Protein AF-A0A2N9FZY0-F1 (afdb_monomer)

Structure (mmCIF, N/CA/C/O backbone):
data_AF-A0A2N9FZY0-F1
#
_entry.id   AF-A0A2N9FZY0-F1
#
loop_
_atom_site.group_PDB
_atom_site.id
_atom_site.type_symbol
_atom_site.label_atom_id
_atom_site.label_alt_id
_atom_site.label_comp_id
_atom_site.label_asym_id
_atom_site.label_entity_id
_atom_site.label_seq_id
_atom_site.pdbx_PDB_ins_code
_atom_site.Cartn_x
_atom_site.Cartn_y
_atom_site.Cartn_z
_atom_site.occupancy
_atom_site.B_iso_or_equiv
_atom_site.auth_seq_id
_atom_site.auth_comp_id
_atom_site.auth_asym_id
_atom_site.auth_atom_id
_atom_site.pdbx_PDB_model_num
ATOM 1 N N . MET A 1 1 ? 61.793 19.269 22.650 1.00 38.34 1 MET A N 1
ATOM 2 C CA . MET A 1 1 ? 60.689 20.157 22.240 1.00 38.34 1 MET A CA 1
ATOM 3 C C . MET A 1 1 ? 59.663 19.277 21.568 1.00 38.34 1 MET A C 1
ATOM 5 O O . MET A 1 1 ? 59.961 18.732 20.518 1.00 38.34 1 MET A O 1
ATOM 9 N N . ALA A 1 2 ? 58.564 19.000 22.266 1.00 39.25 2 ALA A N 1
ATOM 10 C CA . ALA A 1 2 ? 57.473 18.177 21.767 1.00 39.25 2 ALA A CA 1
ATOM 11 C C . ALA A 1 2 ? 56.394 19.117 21.228 1.00 39.25 2 ALA A C 1
ATOM 13 O O . ALA A 1 2 ? 55.803 19.867 22.004 1.00 39.25 2 ALA A O 1
ATOM 14 N N . ASP A 1 3 ? 56.172 19.085 19.917 1.00 41.94 3 ASP A N 1
ATOM 15 C CA . ASP A 1 3 ? 55.030 19.743 19.292 1.00 41.94 3 ASP A CA 1
ATOM 16 C C . ASP A 1 3 ? 53.786 18.894 19.563 1.00 41.94 3 ASP A C 1
ATOM 18 O O . ASP A 1 3 ? 53.530 17.872 18.923 1.00 41.94 3 ASP A O 1
ATOM 22 N N . HIS A 1 4 ? 53.030 19.300 20.579 1.00 47.94 4 HIS A N 1
ATOM 23 C CA . HIS A 1 4 ? 51.688 18.799 20.831 1.00 47.94 4 HIS A CA 1
ATOM 24 C C . HIS A 1 4 ? 50.724 19.435 19.823 1.00 47.94 4 HIS A C 1
ATOM 26 O O . HIS A 1 4 ? 50.302 20.576 19.990 1.00 47.94 4 HIS A O 1
ATOM 32 N N . LEU A 1 5 ? 50.344 18.678 18.793 1.00 48.16 5 LEU A N 1
ATOM 33 C CA . LEU A 1 5 ? 49.134 18.936 18.009 1.00 48.16 5 LEU A CA 1
ATOM 34 C C . LEU A 1 5 ? 47.917 18.711 18.920 1.00 48.16 5 LEU A C 1
ATOM 36 O O . LEU A 1 5 ? 47.522 17.575 19.182 1.00 48.16 5 LEU A O 1
ATOM 40 N N . THR A 1 6 ? 47.352 19.796 19.448 1.00 50.00 6 THR A N 1
ATOM 41 C CA . THR A 1 6 ? 46.083 19.797 20.182 1.00 50.00 6 THR A CA 1
ATOM 42 C C . THR A 1 6 ? 44.914 19.643 19.193 1.00 50.00 6 THR A C 1
ATOM 44 O O . THR A 1 6 ? 44.736 20.498 18.328 1.00 50.00 6 THR A O 1
ATOM 47 N N . PRO A 1 7 ? 44.074 18.592 19.286 1.00 49.69 7 PRO A N 1
ATOM 48 C CA . PRO A 1 7 ? 43.002 18.344 18.313 1.00 49.69 7 PRO A CA 1
ATOM 49 C C . PRO A 1 7 ? 41.730 19.195 18.503 1.00 49.69 7 PRO A C 1
ATOM 51 O O . PRO A 1 7 ? 40.670 18.784 18.042 1.00 49.69 7 PRO A O 1
ATOM 54 N N . SER A 1 8 ? 41.775 20.334 19.208 1.00 51.81 8 SER A N 1
ATOM 55 C CA . SER A 1 8 ? 40.551 20.988 19.710 1.00 51.81 8 SER A CA 1
ATOM 56 C C . SER A 1 8 ? 40.253 22.396 19.186 1.00 51.81 8 SER A C 1
ATOM 58 O O . SER A 1 8 ? 39.118 22.825 19.325 1.00 51.81 8 SER A O 1
ATOM 60 N N . SER A 1 9 ? 41.185 23.122 18.549 1.00 58.06 9 SER A N 1
ATOM 61 C CA . SER A 1 9 ? 40.860 24.461 18.001 1.00 58.06 9 SER A CA 1
ATOM 62 C C . SER A 1 9 ? 40.109 24.399 16.668 1.00 58.06 9 SER A C 1
ATOM 64 O O . SER A 1 9 ? 39.414 25.336 16.298 1.00 58.06 9 SER A O 1
ATOM 66 N N . SER A 1 10 ? 40.241 23.287 15.943 1.00 72.75 10 SER A N 1
ATOM 67 C CA . SER A 1 10 ? 39.748 23.174 14.571 1.00 72.75 10 SER A CA 1
ATOM 68 C C . SER A 1 10 ? 38.237 22.980 14.471 1.00 72.75 10 SER A C 1
ATOM 70 O O . SER A 1 10 ? 37.678 23.330 13.442 1.00 72.75 10 SER A O 1
ATOM 72 N N . VAL A 1 11 ? 37.569 22.389 15.468 1.00 78.88 11 VAL A N 1
ATOM 73 C CA . VAL A 1 11 ? 36.137 22.049 15.358 1.00 78.88 11 VAL A CA 1
ATOM 74 C C . VAL A 1 11 ? 35.258 23.211 15.809 1.00 78.88 11 VAL A C 1
ATOM 76 O O . VAL A 1 11 ? 34.325 23.564 15.095 1.00 78.88 11 VAL A O 1
ATOM 79 N N . ASP A 1 12 ? 35.595 23.855 16.926 1.00 82.81 12 ASP A N 1
ATOM 80 C CA . ASP A 1 12 ? 34.844 25.009 17.436 1.00 82.81 12 ASP A CA 1
ATOM 81 C C . ASP A 1 12 ? 34.919 26.203 16.472 1.00 82.81 12 ASP A C 1
ATOM 83 O O . ASP A 1 12 ? 33.928 26.897 16.252 1.00 82.81 12 ASP A O 1
ATOM 87 N N . GLU A 1 13 ? 36.068 26.396 15.814 1.00 81.44 13 GLU A N 1
ATOM 88 C CA . GLU A 1 13 ? 36.225 27.400 14.759 1.00 81.44 13 GLU A CA 1
ATOM 89 C C . GLU A 1 13 ? 35.359 27.079 13.529 1.00 81.44 13 GLU A C 1
ATOM 91 O O . GLU A 1 13 ? 34.750 27.975 12.944 1.00 81.44 13 GLU A O 1
ATOM 96 N N . LEU A 1 14 ? 35.256 25.802 13.144 1.00 77.56 14 LEU A N 1
ATOM 97 C CA . LEU A 1 14 ? 34.375 25.381 12.054 1.00 77.56 14 LEU A CA 1
ATOM 98 C C . LEU A 1 14 ? 32.902 25.597 12.417 1.00 77.56 14 LEU A C 1
ATOM 100 O O . LEU A 1 14 ? 32.168 26.143 11.596 1.00 77.56 14 LEU A O 1
ATOM 104 N N . ILE A 1 15 ? 32.491 25.244 13.640 1.00 78.94 15 ILE A N 1
ATOM 105 C CA . ILE A 1 15 ? 31.125 25.461 14.135 1.00 78.94 15 ILE A CA 1
ATOM 106 C C . ILE A 1 15 ? 30.784 26.952 14.073 1.00 78.94 15 ILE A C 1
ATOM 108 O O . ILE A 1 15 ? 29.838 27.313 13.374 1.00 78.94 15 ILE A O 1
ATOM 112 N N . ALA A 1 16 ? 31.610 27.816 14.675 1.00 81.56 16 ALA A N 1
ATOM 113 C CA . ALA A 1 16 ? 31.401 29.266 14.688 1.00 81.56 16 ALA A CA 1
ATOM 114 C C . ALA A 1 16 ? 31.317 29.874 13.275 1.00 81.56 16 ALA A C 1
ATOM 116 O O . ALA A 1 16 ? 30.513 30.768 13.017 1.00 81.56 16 ALA A O 1
ATOM 117 N N . ARG A 1 17 ? 32.110 29.371 12.317 1.00 76.50 17 ARG A N 1
ATOM 118 C CA . ARG A 1 17 ? 32.028 29.811 10.912 1.00 76.50 17 ARG A CA 1
ATOM 119 C C . ARG A 1 17 ? 30.738 29.354 10.232 1.00 76.50 17 ARG A C 1
ATOM 121 O O . ARG A 1 17 ? 30.209 30.087 9.400 1.00 76.50 17 ARG A O 1
ATOM 128 N N . THR A 1 18 ? 30.226 28.179 10.585 1.00 77.62 18 THR A N 1
ATOM 129 C CA . THR A 1 18 ? 28.992 27.628 10.004 1.00 77.62 18 THR A CA 1
ATOM 130 C C . THR A 1 18 ? 27.702 28.133 10.652 1.00 77.62 18 THR A C 1
ATOM 132 O O . THR A 1 18 ? 26.658 28.039 10.015 1.00 77.62 18 THR A O 1
ATOM 135 N N . GLU A 1 19 ? 27.747 28.743 11.844 1.00 77.94 19 GLU A N 1
ATOM 136 C CA . GLU A 1 19 ? 26.567 29.322 12.522 1.00 77.94 19 GLU A CA 1
ATOM 137 C C . GLU A 1 19 ? 25.849 30.400 11.689 1.00 77.94 19 GLU A C 1
ATOM 139 O O . GLU A 1 19 ? 24.640 30.581 11.809 1.00 77.94 19 GLU A O 1
ATOM 144 N N . SER A 1 20 ? 26.583 31.089 10.811 1.00 69.25 20 SER A N 1
ATOM 145 C CA . SER A 1 20 ? 26.044 32.097 9.883 1.00 69.25 20 SER A CA 1
ATOM 146 C C . SER A 1 20 ? 25.729 31.555 8.485 1.00 69.25 20 SER A C 1
ATOM 148 O O . SER A 1 20 ? 25.169 32.273 7.656 1.00 69.25 20 SER A O 1
ATOM 150 N N . CYS A 1 21 ? 26.065 30.295 8.198 1.00 67.19 21 CYS A N 1
ATOM 151 C CA . CYS A 1 21 ? 25.768 29.669 6.917 1.00 67.19 21 CYS A CA 1
ATOM 152 C C . CYS A 1 21 ? 24.295 29.250 6.877 1.00 67.19 21 CYS A C 1
ATOM 154 O O . CYS A 1 21 ? 23.944 28.094 7.096 1.00 67.19 21 CYS A O 1
ATOM 156 N N . SER A 1 22 ? 23.423 30.204 6.565 1.00 66.88 22 SER A N 1
ATOM 157 C CA . SER A 1 22 ? 22.047 29.912 6.186 1.00 66.88 22 SER A CA 1
ATOM 158 C C . SER A 1 22 ? 21.990 29.602 4.692 1.00 66.88 22 SER A C 1
ATOM 160 O O . SER A 1 22 ? 22.248 30.460 3.852 1.00 66.88 22 SER A O 1
ATOM 162 N N . CYS A 1 23 ? 21.602 28.380 4.329 1.00 65.00 23 CYS A N 1
ATOM 163 C CA . CYS A 1 23 ? 21.275 28.051 2.938 1.00 65.00 23 CYS A CA 1
ATOM 164 C C . CYS A 1 23 ? 19.932 28.663 2.487 1.00 65.00 23 CYS A C 1
ATOM 166 O O . CYS A 1 23 ? 19.497 28.408 1.365 1.00 65.00 23 CYS A O 1
ATOM 168 N N . ALA A 1 24 ? 19.252 29.438 3.343 1.00 65.88 24 ALA A N 1
ATOM 169 C CA . ALA A 1 24 ? 17.930 29.973 3.041 1.00 65.88 24 ALA A CA 1
ATOM 170 C C . ALA A 1 24 ? 17.953 31.100 1.995 1.00 65.88 24 ALA A C 1
ATOM 172 O O . ALA A 1 24 ? 16.989 31.232 1.246 1.00 65.88 24 ALA A O 1
ATOM 173 N N . ASP A 1 25 ? 19.053 31.851 1.893 1.00 65.69 25 ASP A N 1
ATOM 174 C CA . ASP A 1 25 ? 19.127 33.056 1.051 1.00 65.69 25 ASP A CA 1
ATOM 175 C C . ASP A 1 25 ? 19.322 32.749 -0.447 1.00 65.69 25 ASP A C 1
ATOM 177 O O . ASP A 1 25 ? 19.123 33.619 -1.290 1.00 65.69 25 ASP A O 1
ATOM 181 N N . ASN A 1 26 ? 19.657 31.499 -0.797 1.00 71.88 26 ASN A N 1
ATOM 182 C CA . ASN A 1 26 ? 19.863 31.038 -2.178 1.00 71.88 26 ASN A CA 1
ATOM 183 C C . ASN A 1 26 ? 18.858 29.954 -2.606 1.00 71.88 26 ASN A C 1
ATOM 185 O O . ASN A 1 26 ? 19.165 29.130 -3.471 1.00 71.88 26 ASN A O 1
ATOM 189 N N . GLN A 1 27 ? 17.667 29.906 -1.997 1.00 71.44 27 GLN A N 1
ATOM 190 C CA . GLN A 1 27 ? 16.637 28.953 -2.414 1.00 71.44 27 GLN A CA 1
ATOM 191 C C . GLN A 1 27 ? 16.173 29.263 -3.841 1.00 71.44 27 GLN A C 1
ATOM 193 O O . GLN A 1 27 ? 15.509 30.265 -4.100 1.00 71.44 27 GLN A O 1
ATOM 198 N N . LEU A 1 28 ? 16.527 28.384 -4.778 1.00 78.44 28 LEU A N 1
ATOM 199 C CA . LEU A 1 28 ? 16.046 28.446 -6.152 1.00 78.44 28 LEU A CA 1
ATOM 200 C C . LEU A 1 28 ? 14.656 27.797 -6.215 1.00 78.44 28 LEU A C 1
ATOM 202 O O . LEU A 1 28 ? 14.554 26.594 -5.957 1.00 78.44 28 LEU A O 1
ATOM 206 N N . PRO A 1 29 ? 13.587 28.539 -6.563 1.00 78.12 29 PRO A N 1
ATOM 207 C CA . PRO A 1 29 ? 12.276 27.938 -6.754 1.00 78.12 29 PRO A CA 1
ATOM 208 C C . PRO A 1 29 ? 12.337 26.986 -7.952 1.00 78.12 29 PRO A C 1
ATOM 210 O O . PRO A 1 29 ? 12.589 27.398 -9.085 1.00 78.12 29 PRO A O 1
ATOM 213 N N . LEU A 1 30 ? 12.132 25.696 -7.693 1.00 80.56 30 LEU A N 1
ATOM 214 C CA . LEU A 1 30 ? 12.097 24.679 -8.736 1.00 80.56 30 LEU A CA 1
ATOM 215 C C . LEU A 1 30 ? 10.697 24.631 -9.348 1.00 80.56 30 LEU A C 1
ATOM 217 O O . LEU A 1 30 ? 9.696 24.569 -8.636 1.00 80.56 30 LEU A O 1
ATOM 221 N N . LEU A 1 31 ? 10.626 24.650 -10.679 1.00 80.50 31 LEU A N 1
ATOM 222 C CA . LEU A 1 31 ? 9.366 24.491 -11.396 1.00 80.50 31 LEU A CA 1
ATOM 223 C C . LEU A 1 31 ? 9.053 22.996 -11.564 1.00 80.50 31 LEU A C 1
ATOM 225 O O . LEU A 1 31 ? 9.929 22.241 -11.999 1.00 80.50 31 LEU A O 1
ATOM 229 N N . PRO A 1 32 ? 7.825 22.549 -11.253 1.00 74.25 32 PRO A N 1
ATOM 230 C CA . PRO A 1 32 ? 7.443 21.159 -11.438 1.00 74.25 32 PRO A CA 1
ATOM 231 C C . PRO A 1 32 ? 7.388 20.805 -12.928 1.00 74.25 32 PRO A C 1
ATOM 233 O O . PRO A 1 32 ? 6.960 21.598 -13.769 1.00 74.25 32 PRO A O 1
ATOM 236 N N . ASN A 1 33 ? 7.782 19.577 -13.263 1.00 75.19 33 ASN A N 1
ATOM 237 C CA . ASN A 1 33 ? 7.636 19.056 -14.617 1.00 75.19 33 ASN A CA 1
ATOM 238 C C . ASN A 1 33 ? 6.180 18.623 -14.862 1.00 75.19 33 ASN A C 1
ATOM 240 O O . ASN A 1 33 ? 5.795 17.498 -14.538 1.00 75.19 33 ASN A O 1
ATOM 244 N N . ILE A 1 34 ? 5.377 19.519 -15.444 1.00 66.62 34 ILE A N 1
ATOM 245 C CA . ILE A 1 34 ? 3.928 19.339 -15.657 1.00 66.62 34 ILE A CA 1
ATOM 246 C C . ILE A 1 34 ? 3.619 18.065 -16.466 1.00 66.62 34 ILE A C 1
ATOM 248 O O . ILE A 1 34 ? 2.655 17.358 -16.183 1.00 66.62 34 ILE A O 1
ATOM 252 N N . ASN A 1 35 ? 4.486 17.691 -17.413 1.00 63.91 35 ASN A N 1
ATOM 253 C CA . ASN A 1 35 ? 4.270 16.523 -18.276 1.00 63.91 35 ASN A CA 1
ATOM 254 C C . ASN A 1 35 ? 4.297 15.184 -17.516 1.00 63.91 35 ASN A C 1
ATOM 256 O O . ASN A 1 35 ? 3.737 14.200 -17.994 1.00 63.91 35 ASN A O 1
ATOM 260 N N . GLN A 1 36 ? 4.937 15.126 -16.342 1.00 58.47 36 GLN A N 1
ATOM 261 C CA . GLN A 1 36 ? 5.004 13.912 -15.520 1.00 58.47 36 GLN A CA 1
ATOM 262 C C . GLN A 1 36 ? 3.850 13.797 -14.515 1.00 58.47 36 GLN A C 1
ATOM 264 O O . GLN A 1 36 ? 3.647 12.721 -13.952 1.00 58.47 36 GLN A O 1
ATOM 269 N N . GLN A 1 37 ? 3.081 14.868 -14.294 1.00 56.81 37 GLN A N 1
ATOM 270 C CA . GLN A 1 37 ? 2.040 14.888 -13.263 1.00 56.81 37 GLN A CA 1
ATOM 271 C C . GLN A 1 37 ? 0.892 13.925 -13.602 1.00 56.81 37 GLN A C 1
ATOM 273 O O . GLN A 1 37 ? 0.514 13.104 -12.768 1.00 56.81 37 GLN A O 1
ATOM 278 N N . ASN A 1 38 ? 0.447 13.919 -14.862 1.00 53.84 38 ASN A N 1
ATOM 279 C CA . ASN A 1 38 ? -0.684 13.103 -15.322 1.00 53.84 38 ASN A CA 1
ATOM 280 C C . ASN A 1 38 ? -0.434 11.586 -15.209 1.00 53.84 38 ASN A C 1
ATOM 282 O O . ASN A 1 38 ? -1.357 10.814 -14.972 1.00 53.84 38 ASN A O 1
ATOM 286 N N . HIS A 1 39 ? 0.815 11.129 -15.357 1.00 58.06 39 HIS A N 1
ATOM 287 C CA . HIS A 1 39 ? 1.144 9.699 -15.261 1.00 58.06 39 HIS A CA 1
ATOM 288 C C . HIS A 1 39 ? 1.143 9.193 -13.804 1.00 58.06 39 HIS A C 1
ATOM 290 O O . HIS A 1 39 ? 0.970 8.000 -13.539 1.00 58.06 39 HIS A O 1
ATOM 296 N N . ASN A 1 40 ? 1.322 10.092 -12.835 1.00 64.81 40 ASN A N 1
ATOM 297 C CA . ASN A 1 40 ? 1.452 9.713 -11.432 1.00 64.81 40 ASN A CA 1
ATOM 298 C C . ASN A 1 40 ? 0.125 9.705 -10.668 1.00 64.81 40 ASN A C 1
ATOM 300 O O . ASN A 1 40 ? 0.047 9.047 -9.632 1.00 64.81 40 ASN A O 1
ATOM 304 N N . GLU A 1 41 ? -0.936 10.316 -11.198 1.00 80.06 41 GLU A N 1
ATOM 305 C CA . GLU A 1 41 ? -2.291 10.196 -10.632 1.00 80.06 41 GLU A CA 1
ATOM 306 C C . GLU A 1 41 ? -2.765 8.732 -10.596 1.00 80.06 41 GLU A C 1
ATOM 308 O O . GLU A 1 41 ? -3.374 8.272 -9.624 1.00 80.06 41 GLU A O 1
ATOM 313 N N . LEU A 1 42 ? -2.370 7.957 -11.609 1.00 90.25 42 LEU A N 1
ATOM 314 C CA . LEU A 1 42 ? -2.634 6.523 -11.716 1.00 90.25 42 LEU A CA 1
ATOM 315 C C . LEU A 1 42 ? -1.559 5.657 -11.043 1.00 90.25 42 LEU A C 1
ATOM 317 O O . LEU A 1 42 ? -1.487 4.461 -11.314 1.00 90.25 42 LEU A O 1
ATOM 321 N N . SER A 1 43 ? -0.713 6.223 -10.176 1.00 93.56 43 SER A N 1
ATOM 322 C CA . SER A 1 43 ? 0.348 5.482 -9.486 1.00 93.56 43 SER A CA 1
ATOM 323 C C . SER A 1 43 ? 0.066 5.269 -7.996 1.00 93.56 43 SER A C 1
ATOM 325 O O . SER A 1 43 ? -0.471 6.127 -7.290 1.00 93.56 43 SER A O 1
ATOM 327 N N . LEU A 1 44 ? 0.482 4.108 -7.493 1.00 95.44 44 LEU A N 1
ATOM 328 C CA . LEU A 1 44 ? 0.597 3.813 -6.065 1.00 95.44 44 LEU A CA 1
ATOM 329 C C . LEU A 1 44 ? 2.049 3.506 -5.721 1.00 95.44 44 LEU A C 1
ATOM 331 O O . LEU A 1 44 ? 2.803 2.989 -6.543 1.00 95.44 44 LEU A O 1
ATOM 335 N N . ILE A 1 45 ? 2.422 3.773 -4.476 1.00 95.88 45 ILE A N 1
ATOM 336 C CA . ILE A 1 45 ? 3.698 3.345 -3.910 1.00 95.88 45 ILE A CA 1
ATOM 337 C C . ILE A 1 45 ? 3.446 2.306 -2.835 1.00 95.88 45 ILE A C 1
ATOM 339 O O . ILE A 1 45 ? 2.530 2.447 -2.023 1.00 95.88 45 ILE A O 1
ATOM 343 N N . GLY A 1 46 ? 4.252 1.253 -2.816 1.00 96.69 46 GLY A N 1
ATOM 344 C CA . GLY A 1 46 ? 4.129 0.217 -1.811 1.00 96.69 46 GLY A CA 1
ATOM 345 C C . GLY A 1 46 ? 5.466 -0.244 -1.268 1.00 96.69 46 GLY A C 1
ATOM 346 O O . GLY A 1 46 ? 6.413 -0.448 -2.025 1.00 96.69 46 GLY A O 1
ATOM 347 N N . LYS A 1 47 ? 5.516 -0.454 0.048 1.00 97.56 47 LYS A N 1
ATOM 348 C CA . LYS A 1 47 ? 6.652 -1.067 0.733 1.00 97.56 47 LYS A CA 1
ATOM 349 C C . LYS A 1 47 ? 6.282 -2.458 1.225 1.00 97.56 47 LYS A C 1
ATOM 351 O O . LYS A 1 47 ? 5.305 -2.620 1.956 1.00 97.56 47 LYS A O 1
ATOM 356 N N . ILE A 1 48 ? 7.075 -3.455 0.844 1.00 98.12 48 ILE A N 1
ATOM 357 C CA . ILE A 1 48 ? 6.952 -4.823 1.351 1.00 98.12 48 ILE A CA 1
ATOM 358 C C . ILE A 1 48 ? 7.744 -4.926 2.657 1.00 98.12 48 ILE A C 1
ATOM 360 O O . ILE A 1 48 ? 8.965 -4.751 2.677 1.00 98.12 48 ILE A O 1
ATOM 364 N N . ILE A 1 49 ? 7.054 -5.218 3.757 1.00 97.44 49 ILE A N 1
ATOM 365 C CA . ILE A 1 49 ? 7.655 -5.341 5.086 1.00 97.44 49 ILE A CA 1
ATOM 366 C C . ILE A 1 49 ? 8.229 -6.749 5.235 1.00 97.44 49 ILE A C 1
ATOM 368 O O . ILE A 1 49 ? 7.534 -7.698 5.593 1.00 97.44 49 ILE A O 1
ATOM 372 N N . SER A 1 50 ? 9.507 -6.894 4.888 1.00 96.75 50 SER A N 1
ATOM 373 C CA . SER A 1 50 ? 10.224 -8.167 4.932 1.00 96.75 50 SER A CA 1
ATOM 374 C C . SER A 1 50 ? 11.736 -7.951 5.028 1.00 96.75 50 SER A C 1
ATOM 376 O O . SER A 1 50 ? 12.246 -6.991 4.439 1.00 96.75 50 SER A O 1
ATOM 378 N N . PRO A 1 51 ? 12.481 -8.852 5.696 1.00 95.00 51 PRO A N 1
ATOM 379 C CA . PRO A 1 51 ? 13.939 -8.869 5.609 1.00 95.00 51 PRO A CA 1
ATOM 380 C C . PRO A 1 51 ? 14.437 -9.275 4.210 1.00 95.00 51 PRO A C 1
ATOM 382 O O . PRO A 1 51 ? 15.510 -8.832 3.787 1.00 95.00 51 PRO A O 1
ATOM 385 N N . CYS A 1 52 ? 13.663 -10.089 3.483 1.00 95.06 52 CYS A N 1
ATOM 386 C CA . CYS A 1 52 ? 14.003 -10.585 2.153 1.00 95.06 52 CYS A CA 1
ATOM 387 C C . CYS A 1 52 ? 13.783 -9.511 1.088 1.00 95.06 52 CYS A C 1
ATOM 389 O O . CYS A 1 52 ? 12.814 -8.758 1.155 1.00 95.06 52 CYS A O 1
ATOM 391 N N . ASN A 1 53 ? 14.647 -9.475 0.073 1.00 95.31 53 ASN A N 1
ATOM 392 C CA . ASN A 1 53 ? 14.493 -8.560 -1.053 1.00 95.31 53 ASN A CA 1
ATOM 393 C C . ASN A 1 53 ? 13.635 -9.187 -2.153 1.00 95.31 53 ASN A C 1
ATOM 395 O O . ASN A 1 53 ? 13.857 -10.333 -2.546 1.00 95.31 53 ASN A O 1
ATOM 399 N N . PHE A 1 54 ? 12.701 -8.409 -2.689 1.00 96.88 54 PHE A N 1
ATOM 400 C CA . PHE A 1 54 ? 11.839 -8.836 -3.786 1.00 96.88 54 PHE A CA 1
ATOM 401 C C . PHE A 1 54 ? 12.314 -8.256 -5.120 1.00 96.88 54 PHE A C 1
ATOM 403 O O . PHE A 1 54 ? 12.780 -7.117 -5.198 1.00 96.88 54 PHE A O 1
ATOM 410 N N . ILE A 1 55 ? 12.197 -9.051 -6.185 1.00 96.88 55 ILE A N 1
ATOM 411 C CA . ILE A 1 55 ? 12.465 -8.600 -7.554 1.00 96.88 55 ILE A CA 1
ATOM 412 C C . ILE A 1 55 ? 11.170 -8.092 -8.208 1.00 96.88 55 ILE A C 1
ATOM 414 O O . ILE A 1 55 ? 10.117 -8.695 -7.978 1.00 96.88 55 ILE A O 1
ATOM 418 N N . PRO A 1 56 ? 11.223 -7.033 -9.043 1.00 97.62 56 PRO A N 1
ATOM 419 C CA . PRO A 1 56 ? 10.034 -6.437 -9.664 1.00 97.62 56 PRO A CA 1
ATOM 420 C C . PRO A 1 56 ? 9.151 -7.440 -10.400 1.00 97.62 56 PRO A C 1
ATOM 422 O O . PRO A 1 56 ? 7.936 -7.386 -10.263 1.00 97.62 56 PRO A O 1
ATOM 425 N N . LEU A 1 57 ? 9.758 -8.387 -11.125 1.00 97.75 57 LEU A N 1
ATOM 426 C CA . LEU A 1 57 ? 9.034 -9.393 -11.904 1.00 97.75 57 LEU A CA 1
ATOM 427 C C . LEU A 1 57 ? 8.114 -10.255 -11.027 1.00 97.75 57 LEU A C 1
ATOM 429 O O . LEU A 1 57 ? 6.940 -10.414 -11.331 1.00 97.75 57 LEU A O 1
ATOM 433 N N . VAL A 1 58 ? 8.622 -10.738 -9.890 1.00 97.12 58 VAL A N 1
ATOM 434 C CA . VAL A 1 58 ? 7.842 -11.558 -8.948 1.00 97.12 58 VAL A CA 1
ATOM 435 C C . VAL A 1 58 ? 6.731 -10.738 -8.302 1.00 97.12 58 VAL A C 1
ATOM 437 O O . VAL A 1 58 ? 5.623 -11.235 -8.124 1.00 97.12 58 VAL A O 1
ATOM 440 N N . VAL A 1 59 ? 7.018 -9.484 -7.940 1.00 98.25 59 VAL A N 1
ATOM 441 C CA . VAL A 1 59 ? 5.996 -8.586 -7.386 1.00 98.25 59 VAL A CA 1
ATOM 442 C C . VAL A 1 59 ? 4.897 -8.359 -8.420 1.00 98.25 59 VAL A C 1
ATOM 444 O O . VAL A 1 59 ? 3.729 -8.522 -8.082 1.00 98.25 59 VAL A O 1
ATOM 447 N N . LYS A 1 60 ? 5.269 -8.072 -9.674 1.00 98.19 60 LYS A N 1
ATOM 448 C CA . LYS A 1 60 ? 4.355 -7.880 -10.803 1.00 98.19 60 LYS A CA 1
ATOM 449 C C . LYS A 1 60 ? 3.428 -9.078 -11.003 1.00 98.19 60 LYS A C 1
ATOM 451 O O . LYS A 1 60 ? 2.217 -8.904 -10.966 1.00 98.19 60 LYS A O 1
ATOM 456 N N . GLU A 1 61 ? 3.976 -10.286 -11.113 1.00 97.94 61 GLU A N 1
ATOM 457 C CA . GLU A 1 61 ? 3.178 -11.508 -11.289 1.00 97.94 61 GLU A CA 1
ATOM 458 C C . GLU A 1 61 ? 2.161 -11.724 -10.158 1.00 97.94 61 GLU A C 1
ATOM 460 O O . GLU A 1 61 ? 1.051 -12.208 -10.389 1.00 97.94 61 GLU A O 1
ATOM 465 N N . ILE A 1 62 ? 2.537 -11.393 -8.918 1.00 97.94 62 ILE A N 1
ATOM 466 C CA . ILE A 1 62 ? 1.657 -11.544 -7.757 1.00 97.94 62 ILE A CA 1
ATOM 467 C C . ILE A 1 62 ? 0.550 -10.489 -7.782 1.00 97.94 62 ILE A C 1
ATOM 469 O O . ILE A 1 62 ? -0.616 -10.842 -7.602 1.00 97.94 62 ILE A O 1
ATOM 473 N N . VAL A 1 63 ? 0.884 -9.216 -8.022 1.00 97.88 63 VAL A N 1
ATOM 474 C CA . VAL A 1 63 ? -0.123 -8.144 -8.026 1.00 97.88 63 VAL A CA 1
ATOM 475 C C . VAL A 1 63 ? -1.065 -8.238 -9.222 1.00 97.88 63 VAL A C 1
ATOM 477 O O . VAL A 1 63 ? -2.252 -7.991 -9.059 1.00 97.88 63 VAL A O 1
ATOM 480 N N . GLU A 1 64 ? -0.603 -8.687 -10.391 1.00 97.44 64 GLU A N 1
ATOM 481 C CA . GLU A 1 64 ? -1.474 -8.931 -11.550 1.00 97.44 64 GLU A CA 1
ATOM 482 C C . GLU A 1 64 ? -2.524 -10.006 -11.246 1.00 97.44 64 GLU A C 1
ATOM 484 O O . GLU A 1 64 ? -3.703 -9.834 -11.554 1.00 97.44 64 GLU A O 1
ATOM 489 N N . LYS A 1 65 ? -2.129 -11.088 -10.565 1.00 96.62 65 LYS A N 1
ATOM 490 C CA . LYS A 1 65 ? -3.057 -12.149 -10.147 1.00 96.62 65 LYS A CA 1
ATOM 491 C C . LYS A 1 65 ? -4.005 -11.700 -9.037 1.00 96.62 65 LYS A C 1
ATOM 493 O O . LYS A 1 65 ? -5.176 -12.078 -9.051 1.00 96.62 65 LYS A O 1
ATOM 498 N N . ALA A 1 66 ? -3.499 -10.940 -8.067 1.00 96.38 66 ALA A N 1
ATOM 499 C CA . ALA A 1 66 ? -4.266 -10.513 -6.900 1.00 96.38 66 ALA A CA 1
ATOM 500 C C . ALA A 1 66 ? -5.261 -9.395 -7.236 1.00 96.38 66 ALA A C 1
ATOM 502 O O . ALA A 1 66 ? -6.414 -9.445 -6.811 1.00 96.38 66 ALA A O 1
ATOM 503 N N . TRP A 1 67 ? -4.824 -8.395 -8.001 1.00 97.12 67 TRP A N 1
ATOM 504 C CA . TRP A 1 67 ? -5.617 -7.206 -8.316 1.00 97.12 67 TRP A CA 1
ATOM 505 C C . TRP A 1 67 ? -6.470 -7.389 -9.569 1.00 97.12 67 TRP A C 1
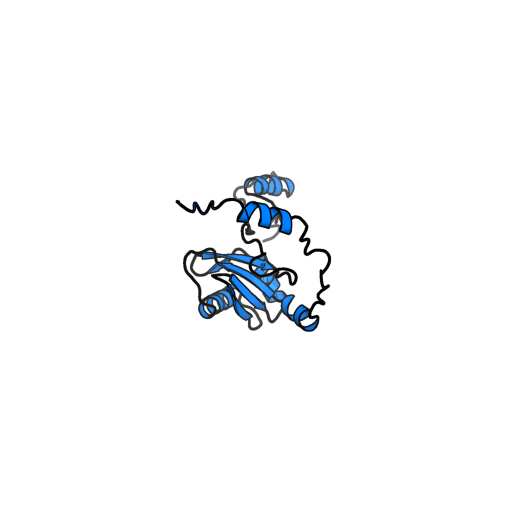ATOM 507 O O . TRP A 1 67 ? -7.491 -6.718 -9.681 1.00 97.12 67 TRP A O 1
ATOM 517 N N . LYS A 1 68 ? -6.097 -8.323 -10.460 1.00 96.50 68 LYS A N 1
ATOM 518 C CA . LYS A 1 68 ? -6.785 -8.611 -11.731 1.00 96.50 68 LYS A CA 1
ATOM 519 C C . LYS A 1 68 ? -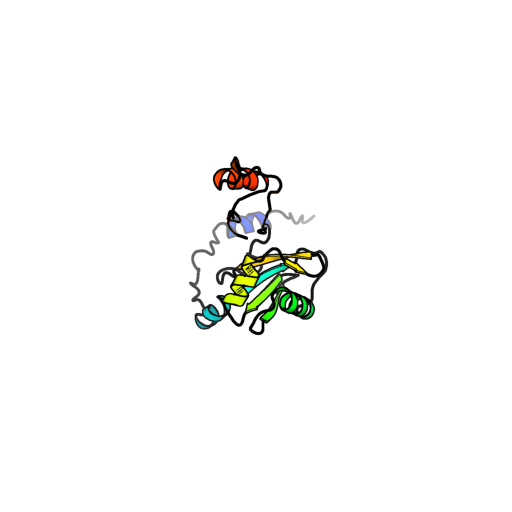7.122 -7.327 -12.505 1.00 96.50 68 LYS A C 1
ATOM 521 O O . LYS A 1 68 ? -8.296 -7.101 -12.804 1.00 96.50 68 LYS A O 1
ATOM 526 N N . PRO A 1 69 ? -6.125 -6.462 -12.772 1.00 96.25 69 PRO A N 1
ATOM 527 C CA . PRO A 1 69 ? -6.390 -5.193 -13.423 1.00 96.25 69 PRO A CA 1
ATOM 528 C C . PRO A 1 69 ? -6.907 -5.435 -14.845 1.00 96.25 69 PRO A C 1
ATOM 530 O O . PRO A 1 69 ? -6.464 -6.354 -15.538 1.00 96.25 69 PRO A O 1
ATOM 533 N N . SER A 1 70 ? -7.848 -4.603 -15.276 1.00 96.31 70 SER A N 1
ATOM 534 C CA . SER A 1 70 ? -8.360 -4.608 -16.649 1.00 96.31 70 SER A CA 1
ATOM 535 C C . SER A 1 70 ? -7.309 -4.160 -17.673 1.00 96.31 70 SER A C 1
ATOM 537 O O . SER A 1 70 ? -7.357 -4.576 -18.829 1.00 96.31 70 SER A O 1
ATOM 539 N N . HIS A 1 71 ? -6.342 -3.345 -17.240 1.00 94.56 71 HIS A N 1
ATOM 540 C CA . HIS A 1 71 ? -5.246 -2.834 -18.060 1.00 94.56 71 HIS A CA 1
ATOM 541 C C . HIS A 1 71 ? -3.877 -3.279 -17.520 1.00 94.56 71 HIS A C 1
ATOM 543 O O . HIS A 1 71 ? -3.746 -3.574 -16.329 1.00 94.56 71 HIS A O 1
ATOM 549 N N . PRO A 1 72 ? -2.822 -3.307 -18.360 1.00 93.31 72 PRO A N 1
ATOM 550 C CA . PRO A 1 72 ? -1.482 -3.658 -17.906 1.00 93.31 72 PRO A CA 1
ATOM 551 C C . PRO A 1 72 ? -1.007 -2.763 -16.760 1.00 93.31 72 PRO A C 1
ATOM 553 O O . PRO A 1 72 ? -1.167 -1.541 -16.798 1.00 93.31 72 PRO A O 1
ATOM 556 N N . ILE A 1 73 ? -0.367 -3.380 -15.769 1.00 95.69 73 ILE A N 1
ATOM 557 C CA . ILE A 1 73 ? 0.293 -2.677 -14.673 1.00 95.69 73 ILE A CA 1
ATOM 558 C C . ILE A 1 73 ? 1.810 -2.703 -14.869 1.00 95.69 73 ILE A C 1
ATOM 560 O O . ILE A 1 73 ? 2.405 -3.729 -15.223 1.00 95.69 73 ILE A O 1
ATOM 564 N N . GLN A 1 74 ? 2.458 -1.565 -14.642 1.00 96.50 74 GLN A N 1
ATOM 565 C CA . GLN A 1 74 ? 3.913 -1.479 -14.591 1.00 96.50 74 GLN A CA 1
ATOM 566 C C . GLN A 1 74 ? 4.375 -1.479 -13.136 1.00 96.50 74 GLN A C 1
ATOM 568 O O . GLN A 1 74 ? 3.781 -0.817 -12.287 1.00 96.50 74 GLN A O 1
ATOM 573 N N . VAL A 1 75 ? 5.439 -2.233 -12.854 1.00 97.62 75 VAL A N 1
ATOM 574 C CA . VAL A 1 75 ? 6.030 -2.326 -11.517 1.00 97.62 75 VAL A CA 1
ATOM 575 C C . VAL A 1 75 ? 7.498 -1.953 -11.602 1.00 97.62 75 VAL A C 1
ATOM 577 O O . VAL A 1 75 ? 8.294 -2.676 -12.202 1.00 97.62 75 VAL A O 1
ATOM 580 N N . THR A 1 76 ? 7.850 -0.843 -10.963 1.00 96.31 76 THR A N 1
ATOM 581 C CA . THR A 1 76 ? 9.213 -0.307 -10.935 1.00 96.31 76 THR A CA 1
ATOM 582 C C . THR A 1 76 ? 9.727 -0.335 -9.507 1.00 96.31 76 THR A C 1
ATOM 584 O O . THR A 1 76 ? 9.035 0.077 -8.579 1.00 96.31 76 THR A O 1
ATOM 587 N N . ARG A 1 77 ? 10.945 -0.838 -9.295 1.00 96.69 77 ARG A N 1
ATOM 588 C CA . ARG A 1 77 ? 11.584 -0.778 -7.977 1.00 96.69 77 ARG A CA 1
ATOM 589 C C . ARG A 1 77 ? 12.199 0.599 -7.775 1.00 96.69 77 ARG A C 1
ATOM 591 O O . ARG A 1 77 ? 13.045 0.998 -8.566 1.00 96.69 77 ARG A O 1
ATOM 598 N N . MET A 1 78 ? 11.797 1.262 -6.697 1.00 94.75 78 MET A N 1
ATOM 599 C CA . MET A 1 78 ? 12.302 2.582 -6.313 1.00 94.75 78 MET A CA 1
ATOM 600 C C . MET A 1 78 ? 13.420 2.467 -5.273 1.00 94.75 78 MET A C 1
ATOM 602 O O . MET A 1 78 ? 14.394 3.204 -5.338 1.00 94.75 78 MET A O 1
ATOM 606 N N . ASP A 1 79 ? 13.310 1.507 -4.347 1.00 95.31 79 ASP A N 1
ATOM 607 C CA . ASP A 1 79 ? 14.321 1.241 -3.312 1.00 95.31 79 ASP A CA 1
ATOM 608 C C . ASP A 1 79 ? 14.249 -0.234 -2.849 1.00 95.31 79 ASP A C 1
ATOM 610 O O . ASP A 1 79 ? 13.579 -1.082 -3.451 1.00 95.31 79 ASP A O 1
ATOM 614 N N . ARG A 1 80 ? 14.947 -0.607 -1.776 1.00 95.44 80 ARG A N 1
ATOM 615 C CA . ARG A 1 80 ? 14.839 -1.896 -1.099 1.00 95.44 80 ARG A CA 1
ATOM 616 C C . ARG A 1 80 ? 13.402 -2.135 -0.646 1.00 95.44 80 ARG A C 1
ATOM 618 O O . ARG A 1 80 ? 12.919 -1.531 0.306 1.00 95.44 80 ARG A O 1
ATOM 625 N N . ASN A 1 81 ? 12.751 -3.078 -1.323 1.00 97.06 81 ASN A N 1
ATOM 626 C CA . ASN A 1 81 ? 11.364 -3.470 -1.092 1.00 97.06 81 ASN A CA 1
ATOM 627 C C . ASN A 1 81 ? 10.333 -2.344 -1.256 1.00 97.06 81 ASN A C 1
ATOM 629 O O . ASN A 1 81 ? 9.192 -2.525 -0.835 1.00 97.06 81 ASN A O 1
ATOM 633 N N . ILE A 1 82 ? 10.705 -1.224 -1.883 1.00 97.44 82 ILE A N 1
ATOM 634 C CA . ILE A 1 82 ? 9.787 -0.141 -2.244 1.00 97.44 82 ILE A CA 1
ATOM 635 C C . ILE A 1 82 ? 9.571 -0.180 -3.753 1.00 97.44 82 ILE A C 1
ATOM 637 O O . ILE A 1 82 ? 10.529 -0.147 -4.531 1.00 97.44 82 ILE A O 1
ATOM 641 N N . PHE A 1 83 ? 8.307 -0.246 -4.157 1.00 97.25 83 PHE A N 1
ATOM 642 C CA . PHE A 1 83 ? 7.889 -0.369 -5.547 1.00 97.25 83 PHE A CA 1
ATOM 643 C C . PHE A 1 83 ? 6.848 0.693 -5.891 1.00 97.25 83 PHE A C 1
ATOM 645 O O . PHE A 1 83 ? 5.960 0.988 -5.090 1.00 97.25 83 PHE A O 1
ATOM 652 N N . GLN A 1 84 ? 6.953 1.235 -7.097 1.00 96.06 84 GLN A N 1
ATOM 653 C CA . GLN A 1 84 ? 5.903 2.001 -7.748 1.00 96.06 84 GLN A CA 1
ATOM 654 C C . GLN A 1 84 ? 5.057 1.055 -8.604 1.00 96.06 84 GLN A C 1
ATOM 656 O O . GLN A 1 84 ? 5.592 0.217 -9.333 1.00 96.06 84 GLN A O 1
ATOM 661 N N . PHE A 1 85 ? 3.743 1.225 -8.519 1.00 96.81 85 PHE A N 1
ATOM 662 C CA . PHE A 1 85 ? 2.736 0.519 -9.296 1.00 96.81 85 PHE A CA 1
ATOM 663 C C . PHE A 1 85 ? 2.003 1.534 -10.166 1.00 96.81 85 PHE A C 1
ATOM 665 O O . PHE A 1 85 ? 1.223 2.325 -9.637 1.00 96.81 85 PHE A O 1
ATOM 672 N N . SER A 1 86 ?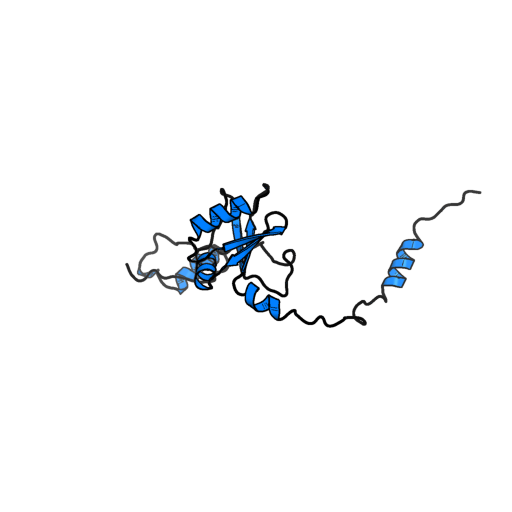 2.255 1.521 -11.472 1.00 95.19 86 SER A N 1
ATOM 673 C CA . SER A 1 86 ? 1.616 2.434 -12.425 1.00 95.19 86 SER A CA 1
ATOM 674 C C . SER A 1 86 ? 0.505 1.700 -13.163 1.00 95.19 86 SER A C 1
ATOM 676 O O . SER A 1 86 ? 0.759 0.690 -13.827 1.00 95.19 86 SER A O 1
ATOM 678 N N . PHE A 1 87 ? -0.723 2.187 -13.022 1.00 95.44 87 PHE A N 1
ATOM 679 C CA . PHE A 1 87 ? -1.920 1.558 -13.566 1.00 95.44 87 PHE A CA 1
ATOM 680 C C . PHE A 1 87 ? -2.318 2.203 -14.894 1.00 95.44 87 PHE A C 1
ATOM 682 O O . PHE A 1 87 ? -2.207 3.414 -15.059 1.00 95.44 87 PHE A O 1
ATOM 689 N N . GLY A 1 88 ? -2.838 1.401 -15.824 1.00 93.44 88 GLY A N 1
ATOM 690 C CA . GLY A 1 88 ? -3.416 1.915 -17.070 1.00 93.44 88 GLY A CA 1
ATOM 691 C C . GLY A 1 88 ? -4.822 2.507 -16.916 1.00 93.44 88 GLY A C 1
ATOM 692 O O . GLY A 1 88 ? -5.319 3.121 -17.853 1.00 93.44 88 GLY A O 1
ATOM 693 N N . HIS A 1 89 ? -5.474 2.315 -15.763 1.00 94.19 89 HIS A N 1
ATOM 694 C CA . HIS A 1 89 ? -6.846 2.757 -15.528 1.00 94.19 89 HIS A CA 1
ATOM 695 C C . HIS A 1 89 ? -7.096 3.106 -14.055 1.00 94.19 89 HIS A C 1
ATOM 697 O O . HIS A 1 89 ? -6.642 2.403 -13.147 1.00 94.19 89 HIS A O 1
ATOM 703 N N . GLU A 1 90 ? -7.861 4.172 -13.812 1.00 93.50 90 GLU A N 1
ATOM 704 C CA . GLU A 1 90 ? -8.136 4.692 -12.465 1.00 93.50 90 GLU A CA 1
ATOM 705 C C . GLU A 1 90 ? -8.878 3.675 -11.592 1.00 93.50 90 GLU A C 1
ATOM 707 O O . GLU A 1 90 ? -8.516 3.471 -10.435 1.00 93.50 90 GLU A O 1
ATOM 712 N N . VAL A 1 91 ? -9.875 2.980 -12.149 1.00 95.31 91 VAL A N 1
ATOM 713 C CA . VAL A 1 91 ? -10.669 1.991 -11.397 1.00 95.31 91 VAL A CA 1
ATOM 714 C C . VAL A 1 91 ? -9.795 0.853 -10.868 1.00 95.31 91 VAL A C 1
ATOM 716 O O . VAL A 1 91 ? -9.957 0.454 -9.717 1.00 95.31 91 VAL A O 1
ATOM 719 N N . ASP A 1 92 ? -8.824 0.373 -11.652 1.00 96.25 92 ASP A N 1
ATOM 720 C CA . ASP A 1 92 ? -7.910 -0.690 -11.213 1.00 96.25 92 ASP A CA 1
ATOM 721 C C . ASP A 1 92 ? -7.044 -0.210 -10.040 1.00 96.25 92 ASP A C 1
ATOM 723 O O . ASP A 1 92 ? -6.901 -0.907 -9.032 1.00 96.25 92 ASP A O 1
ATOM 727 N N . ARG A 1 93 ? -6.531 1.024 -10.135 1.00 95.62 93 ARG A N 1
ATOM 728 C CA . ARG A 1 93 ? -5.788 1.696 -9.062 1.00 95.62 93 ARG A CA 1
ATOM 729 C C . ARG A 1 93 ? -6.644 1.835 -7.806 1.00 95.62 93 ARG A C 1
ATOM 731 O O . ARG A 1 93 ? -6.172 1.573 -6.699 1.00 95.62 93 ARG A O 1
ATOM 738 N N . HIS A 1 94 ? -7.900 2.243 -7.961 1.00 95.44 94 HIS A N 1
ATOM 739 C CA . HIS A 1 94 ? -8.830 2.470 -6.859 1.00 95.44 94 HIS A CA 1
ATOM 740 C C . HIS A 1 94 ? -9.196 1.159 -6.146 1.00 95.44 94 HIS A C 1
ATOM 742 O O . HIS A 1 94 ? -9.145 1.083 -4.918 1.00 95.44 94 HIS A O 1
ATOM 748 N N . LEU A 1 95 ? -9.478 0.097 -6.908 1.00 95.44 95 LEU A N 1
ATOM 749 C CA . LEU A 1 95 ? -9.761 -1.239 -6.381 1.00 95.44 95 LEU A CA 1
ATOM 750 C C . LEU A 1 95 ? -8.546 -1.845 -5.678 1.00 95.44 95 LEU A C 1
ATOM 752 O O . LEU A 1 95 ? -8.685 -2.359 -4.566 1.00 95.44 95 LEU A O 1
A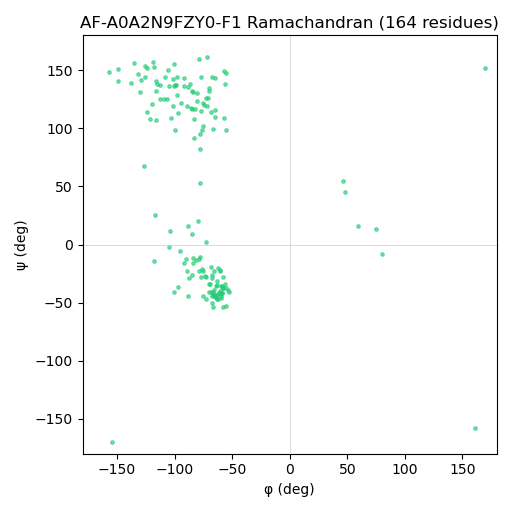TOM 756 N N . ALA A 1 96 ? -7.359 -1.752 -6.287 1.00 96.12 96 ALA A N 1
ATOM 757 C CA . ALA A 1 96 ? -6.116 -2.183 -5.658 1.00 96.12 96 ALA A CA 1
ATOM 758 C C . ALA A 1 96 ? -5.878 -1.425 -4.346 1.00 96.12 96 ALA A C 1
ATOM 760 O O . ALA A 1 96 ? -5.522 -2.029 -3.340 1.00 96.12 96 ALA A O 1
ATOM 761 N N . PHE A 1 97 ? -6.127 -0.117 -4.302 1.00 95.69 97 PHE A N 1
ATOM 762 C CA . PHE A 1 97 ? -5.965 0.644 -3.070 1.00 95.69 97 PHE A CA 1
ATOM 763 C C . PHE A 1 97 ? -6.987 0.234 -2.001 1.00 95.69 97 PHE A C 1
ATOM 765 O O . PHE A 1 97 ? -6.585 -0.111 -0.892 1.00 95.69 97 PHE A O 1
ATOM 772 N N . ASN A 1 98 ? -8.288 0.243 -2.298 1.00 93.69 98 ASN A N 1
ATOM 773 C CA . ASN A 1 98 ? -9.347 0.104 -1.286 1.00 93.69 98 ASN A CA 1
ATOM 774 C C . ASN A 1 98 ? -9.549 -1.322 -0.766 1.00 93.69 98 ASN A C 1
ATOM 776 O O . ASN A 1 98 ? -10.037 -1.497 0.347 1.00 93.69 98 ASN A O 1
ATOM 780 N N . ARG A 1 99 ? -9.118 -2.336 -1.522 1.00 92.88 99 ARG A N 1
ATOM 781 C CA . ARG A 1 99 ? -9.149 -3.742 -1.084 1.00 92.88 99 ARG A CA 1
ATOM 782 C C . ARG A 1 99 ? -7.933 -4.157 -0.249 1.00 92.88 99 ARG A C 1
ATOM 784 O O . ARG A 1 99 ? -7.764 -5.339 0.027 1.00 92.88 99 ARG A O 1
ATOM 791 N N . ARG A 1 100 ? -7.083 -3.204 0.155 1.00 93.56 100 ARG A N 1
ATOM 792 C CA . ARG A 1 100 ? -6.002 -3.450 1.122 1.00 93.56 100 ARG A CA 1
ATOM 793 C C . ARG A 1 100 ? -6.573 -4.000 2.447 1.00 93.56 100 ARG A C 1
ATOM 795 O O . ARG A 1 100 ? -7.685 -3.628 2.822 1.00 93.56 100 ARG A O 1
ATOM 802 N N . PRO A 1 101 ? -5.830 -4.843 3.183 1.00 95.06 101 PRO A N 1
ATOM 803 C CA . PRO A 1 101 ? -4.397 -5.129 3.060 1.00 95.06 101 PRO A CA 1
ATOM 804 C C . PRO A 1 101 ? -4.040 -6.090 1.918 1.00 95.06 101 PRO A C 1
ATOM 806 O O . PRO A 1 101 ? -4.858 -6.888 1.478 1.00 95.06 101 PRO A O 1
ATOM 809 N N . TRP A 1 102 ? -2.777 -6.059 1.488 1.00 96.12 102 TRP A N 1
ATOM 810 C CA . TRP A 1 102 ? -2.227 -7.022 0.530 1.00 96.12 102 TRP A CA 1
ATOM 811 C C . TRP A 1 102 ? -1.004 -7.719 1.104 1.00 96.12 102 TRP A C 1
ATOM 813 O O . TRP A 1 102 ? -0.262 -7.138 1.893 1.00 96.12 102 TRP A O 1
ATOM 823 N N . THR A 1 103 ? -0.758 -8.950 0.659 1.00 96.12 103 THR A N 1
ATOM 824 C CA . THR A 1 103 ? 0.461 -9.688 0.999 1.00 96.12 103 THR A CA 1
ATOM 825 C C . THR A 1 103 ? 1.175 -10.172 -0.257 1.00 96.12 103 THR A C 1
ATOM 827 O O . THR A 1 103 ? 0.550 -10.548 -1.247 1.00 96.12 103 THR A O 1
ATOM 830 N N . ILE A 1 104 ? 2.507 -10.168 -0.218 1.00 96.94 104 ILE A N 1
ATOM 831 C CA . ILE A 1 104 ? 3.385 -10.651 -1.283 1.00 96.94 104 ILE A CA 1
ATOM 832 C C . ILE A 1 104 ? 4.255 -11.758 -0.685 1.00 96.94 104 ILE A C 1
ATOM 834 O O . ILE A 1 104 ? 5.128 -11.492 0.137 1.00 96.94 104 ILE A O 1
ATOM 838 N N . LYS A 1 105 ? 3.990 -13.018 -1.058 1.00 95.31 105 LYS A N 1
ATOM 839 C CA . LYS A 1 105 ? 4.627 -14.215 -0.463 1.00 95.31 105 LYS A CA 1
ATOM 840 C C . LYS A 1 105 ? 4.618 -14.204 1.079 1.00 95.31 105 LYS A C 1
ATOM 842 O O . LYS A 1 105 ? 5.634 -14.468 1.713 1.00 95.31 105 LYS A O 1
ATOM 847 N N . GLY A 1 106 ? 3.479 -13.854 1.674 1.00 94.81 106 GLY A N 1
ATOM 848 C CA . GLY A 1 106 ? 3.306 -13.796 3.131 1.00 94.81 106 GLY A CA 1
ATOM 849 C C . GLY A 1 106 ? 3.859 -12.536 3.808 1.00 94.81 106 GLY A C 1
ATOM 850 O O . GLY A 1 106 ? 3.578 -12.323 4.981 1.00 94.81 106 GLY A O 1
ATOM 851 N N . ALA A 1 107 ? 4.588 -11.672 3.096 1.00 97.06 107 ALA A N 1
ATOM 852 C CA . ALA A 1 107 ? 5.012 -10.376 3.619 1.00 97.06 107 ALA A CA 1
ATOM 853 C C . ALA A 1 107 ? 3.939 -9.306 3.381 1.00 97.06 107 ALA A C 1
ATOM 855 O O . ALA A 1 107 ? 3.355 -9.244 2.298 1.00 97.06 107 ALA A O 1
ATOM 856 N N . HIS A 1 108 ? 3.696 -8.445 4.371 1.00 97.44 108 HIS A N 1
ATOM 857 C CA . HIS A 1 108 ? 2.703 -7.372 4.268 1.00 97.44 108 HIS A CA 1
ATOM 858 C C . HIS A 1 108 ? 3.147 -6.278 3.292 1.00 97.44 108 HIS A C 1
ATOM 860 O O . HIS A 1 108 ? 4.289 -5.819 3.349 1.00 97.44 108 HIS A O 1
ATOM 866 N N . LEU A 1 109 ? 2.240 -5.840 2.420 1.00 97.69 109 LEU A N 1
ATOM 867 C CA . LEU A 1 109 ? 2.440 -4.722 1.504 1.00 97.69 109 LEU A CA 1
ATOM 868 C C . LEU A 1 109 ? 1.704 -3.491 2.040 1.00 97.69 109 LEU A C 1
ATOM 870 O O . LEU A 1 109 ? 0.475 -3.401 1.989 1.00 97.69 109 LEU A O 1
ATOM 874 N N . VAL A 1 110 ? 2.467 -2.507 2.515 1.00 97.56 110 VAL A N 1
ATOM 875 C CA . VAL A 1 110 ? 1.929 -1.201 2.903 1.00 97.56 110 VAL A CA 1
ATOM 876 C C . VAL A 1 110 ? 1.811 -0.344 1.653 1.00 97.56 110 VAL A C 1
ATOM 878 O O . VAL A 1 110 ? 2.822 0.098 1.117 1.00 97.56 110 VAL A O 1
ATOM 881 N N . LEU A 1 111 ? 0.580 -0.117 1.198 1.00 96.38 111 LEU A N 1
ATOM 882 C CA . LEU A 1 111 ? 0.269 0.640 -0.014 1.00 96.38 111 LEU A CA 1
ATOM 883 C C . LEU A 1 111 ? -0.175 2.070 0.332 1.00 96.38 111 LEU A C 1
ATOM 885 O O . LEU A 1 111 ? -0.965 2.274 1.258 1.00 96.38 111 LEU A O 1
ATOM 889 N N . LYS A 1 112 ? 0.320 3.057 -0.415 1.00 94.50 112 LYS A N 1
ATOM 890 C CA . LYS A 1 112 ? 0.014 4.487 -0.276 1.00 94.50 112 LYS A CA 1
ATOM 891 C C . LYS A 1 112 ? -0.243 5.101 -1.653 1.00 94.50 112 LYS A C 1
ATOM 893 O O . LYS A 1 112 ? 0.230 4.602 -2.675 1.00 94.50 112 LYS A O 1
ATOM 898 N N . THR A 1 113 ? -0.983 6.201 -1.672 1.00 91.44 113 THR A N 1
ATOM 899 C CA . THR A 1 113 ? -1.094 7.061 -2.853 1.00 91.44 113 THR A CA 1
ATOM 900 C C . THR A 1 113 ? 0.239 7.772 -3.071 1.00 91.44 113 THR A C 1
ATOM 902 O O . THR A 1 113 ? 0.806 8.289 -2.108 1.00 91.44 113 THR A O 1
ATOM 905 N N . TRP A 1 114 ? 0.763 7.779 -4.299 1.00 84.50 114 TRP A N 1
ATOM 906 C CA . TRP A 1 114 ? 2.020 8.477 -4.578 1.00 84.50 114 TRP A CA 1
ATOM 907 C C . TRP A 1 114 ? 1.797 9.998 -4.519 1.00 84.50 114 TRP A C 1
ATOM 909 O O . TRP A 1 114 ? 0.924 10.504 -5.219 1.00 84.50 114 TRP A O 1
ATOM 919 N N . SER A 1 115 ? 2.581 10.722 -3.710 1.00 79.75 115 SER A N 1
ATOM 920 C CA . SER A 1 115 ? 2.643 12.191 -3.754 1.00 79.75 115 SER A CA 1
ATOM 921 C C . SER A 1 115 ? 3.850 12.623 -4.577 1.00 79.75 115 SER A C 1
ATOM 923 O O . SER A 1 115 ? 4.961 12.158 -4.340 1.00 79.75 115 SER A O 1
ATOM 925 N N . LEU A 1 116 ? 3.634 13.502 -5.553 1.00 75.38 116 LEU A N 1
ATOM 926 C CA . LEU A 1 116 ? 4.687 14.012 -6.438 1.00 75.38 116 LEU A CA 1
ATOM 927 C C . LEU A 1 116 ? 5.703 14.910 -5.732 1.00 75.38 116 LEU A C 1
ATOM 929 O O . LEU A 1 116 ? 6.801 15.103 -6.242 1.00 75.38 116 LEU A O 1
ATOM 933 N N . GLU A 1 117 ? 5.333 15.440 -4.574 1.00 80.75 117 GLU A N 1
ATOM 934 C CA . GLU A 1 117 ? 6.170 16.336 -3.779 1.00 80.75 117 GLU A CA 1
ATOM 935 C C . GLU A 1 117 ? 7.152 15.577 -2.883 1.00 80.75 117 GLU A C 1
ATOM 937 O O . GLU A 1 117 ? 8.053 16.185 -2.318 1.00 80.75 117 GLU A O 1
ATOM 942 N N . LEU A 1 118 ? 6.980 14.257 -2.751 1.00 83.19 118 LEU A N 1
ATOM 943 C CA . LEU A 1 118 ? 7.773 13.420 -1.860 1.00 83.19 118 LEU A CA 1
ATOM 944 C C . LEU A 1 118 ? 8.603 12.412 -2.651 1.00 83.19 118 LEU A C 1
ATOM 946 O O . LEU A 1 118 ? 8.133 11.744 -3.576 1.00 83.19 118 LEU A O 1
ATOM 950 N N . THR A 1 119 ? 9.844 12.240 -2.222 1.00 85.94 119 THR A N 1
ATOM 951 C CA . THR A 1 119 ? 10.688 11.119 -2.620 1.00 85.94 119 THR A CA 1
ATOM 952 C C . THR A 1 119 ? 10.208 9.822 -1.963 1.00 85.94 119 THR A C 1
ATOM 954 O O . THR A 1 119 ? 9.518 9.812 -0.943 1.00 85.94 119 THR A O 1
ATOM 957 N N . CYS A 1 120 ? 10.620 8.676 -2.515 1.00 85.31 120 CYS A N 1
ATOM 958 C CA . CYS A 1 120 ? 10.256 7.369 -1.954 1.00 85.31 120 CYS A CA 1
ATOM 959 C C . CYS A 1 120 ? 10.737 7.143 -0.507 1.00 85.31 120 CYS A C 1
ATOM 961 O O . CYS A 1 120 ? 10.161 6.310 0.194 1.00 85.31 120 CYS A O 1
ATOM 963 N N . GLN A 1 121 ? 11.764 7.879 -0.070 1.00 87.31 121 GLN A N 1
ATOM 964 C CA . GLN A 1 121 ? 12.356 7.787 1.266 1.00 87.31 121 GLN A CA 1
ATOM 965 C C . GLN A 1 121 ? 11.613 8.644 2.297 1.00 87.31 121 GLN A C 1
ATOM 967 O O . GLN A 1 121 ? 11.613 8.304 3.476 1.00 87.31 121 GLN A O 1
ATOM 972 N N . GLU A 1 122 ? 10.945 9.711 1.856 1.00 88.88 122 GLU A N 1
ATOM 973 C CA . GLU A 1 122 ? 10.151 10.605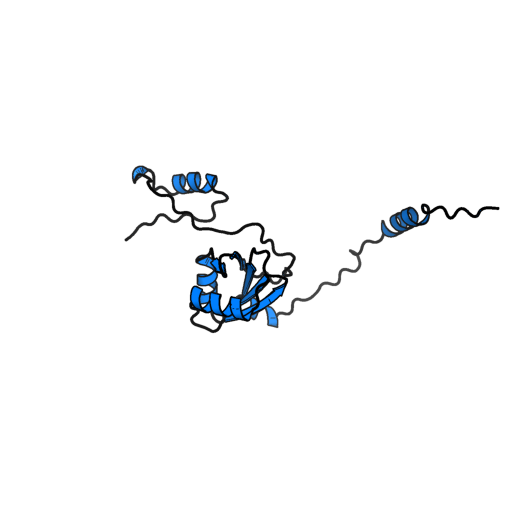 2.712 1.00 88.88 122 GLU A CA 1
ATOM 974 C C . GLU A 1 122 ? 8.750 10.054 3.002 1.00 88.88 122 GLU A C 1
ATOM 976 O O . GLU 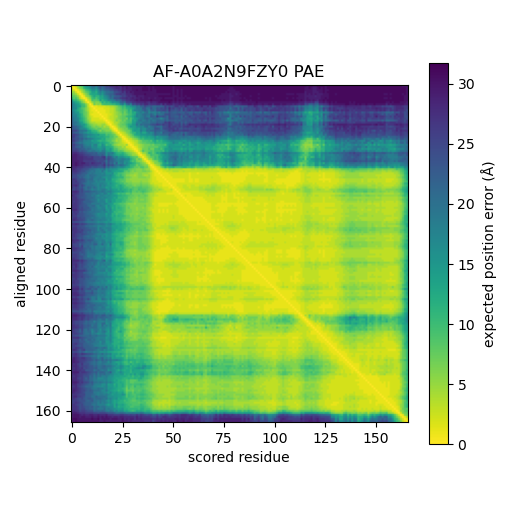A 1 122 ? 8.051 10.536 3.892 1.00 88.88 122 GLU A O 1
ATOM 981 N N . ILE A 1 123 ? 8.321 9.029 2.264 1.00 91.69 123 ILE A N 1
ATOM 982 C CA . ILE A 1 123 ? 7.004 8.429 2.447 1.00 91.69 123 ILE A CA 1
ATOM 983 C C . ILE A 1 123 ? 6.991 7.550 3.700 1.00 91.69 123 ILE A C 1
ATOM 985 O O . ILE A 1 123 ? 7.719 6.562 3.815 1.00 91.69 123 ILE A O 1
ATOM 989 N N . ASP A 1 124 ? 6.087 7.879 4.623 1.00 92.50 124 ASP A N 1
ATOM 990 C CA . ASP A 1 124 ? 5.891 7.120 5.853 1.00 92.50 124 ASP A CA 1
ATOM 991 C C . ASP A 1 124 ? 5.103 5.815 5.617 1.00 92.50 124 ASP A C 1
ATOM 993 O O . ASP A 1 124 ? 3.908 5.801 5.289 1.00 92.50 124 ASP A O 1
ATOM 997 N N . PHE A 1 125 ? 5.784 4.692 5.852 1.00 94.94 125 PHE A N 1
ATOM 998 C CA . PHE A 1 125 ? 5.230 3.337 5.791 1.00 94.94 125 PHE A CA 1
ATOM 999 C C . PHE A 1 125 ? 4.981 2.713 7.174 1.00 94.94 125 PHE A C 1
ATOM 1001 O O . PHE A 1 125 ? 4.715 1.514 7.252 1.00 94.94 125 PHE A O 1
ATOM 1008 N N . THR A 1 126 ? 5.050 3.492 8.256 1.00 94.06 126 THR A N 1
ATOM 1009 C CA . THR A 1 126 ? 4.875 3.011 9.639 1.00 94.06 126 THR A CA 1
ATOM 1010 C C . THR A 1 126 ? 3.472 2.456 9.883 1.00 94.06 126 THR A C 1
ATOM 1012 O O . THR A 1 126 ? 3.305 1.471 10.599 1.00 94.06 126 THR A O 1
ATOM 1015 N N . PHE A 1 127 ? 2.458 3.045 9.242 1.00 92.62 127 PHE A N 1
ATOM 1016 C CA . PHE A 1 127 ? 1.059 2.654 9.415 1.00 92.62 127 PHE A CA 1
ATOM 1017 C C . PHE A 1 127 ? 0.438 2.094 8.139 1.00 92.62 127 PHE A C 1
ATOM 1019 O O . PHE A 1 127 ? 0.606 2.640 7.041 1.00 92.62 127 PHE A O 1
ATOM 1026 N N . SER A 1 128 ? -0.385 1.061 8.312 1.00 93.44 128 SER A N 1
ATOM 1027 C CA . SER A 1 128 ? -1.200 0.456 7.264 1.00 93.44 128 SER A CA 1
ATOM 1028 C C . SER A 1 128 ? -2.671 0.414 7.675 1.00 93.44 128 SER A C 1
ATOM 1030 O O . SER A 1 128 ? -2.992 0.420 8.861 1.00 93.44 128 SER A O 1
ATOM 1032 N N . THR A 1 129 ? -3.563 0.418 6.688 1.00 92.75 129 THR A N 1
ATOM 1033 C CA . THR A 1 129 ? -5.013 0.365 6.904 1.00 92.75 129 THR A CA 1
ATOM 1034 C C . THR A 1 129 ? -5.500 -1.060 6.714 1.00 92.75 129 THR A C 1
ATOM 1036 O O . THR A 1 129 ? -5.122 -1.713 5.740 1.00 92.75 129 THR A O 1
ATOM 1039 N N . PHE A 1 130 ? -6.382 -1.493 7.606 1.00 91.69 130 PHE A N 1
ATOM 1040 C CA . PHE A 1 130 ? -7.005 -2.806 7.579 1.00 91.69 130 PHE A CA 1
ATOM 1041 C C . PHE A 1 130 ? -8.510 -2.659 7.769 1.00 91.69 130 PHE A C 1
ATOM 1043 O O . PHE A 1 130 ? -8.954 -1.794 8.526 1.00 91.69 130 PHE A O 1
ATOM 1050 N N . TRP A 1 131 ? -9.271 -3.539 7.127 1.00 91.19 131 TRP A N 1
ATOM 1051 C CA . TRP A 1 131 ? -10.647 -3.806 7.519 1.00 91.19 131 TRP A CA 1
ATOM 1052 C C . TRP A 1 131 ? -10.646 -4.772 8.700 1.00 91.19 131 TRP A C 1
ATOM 1054 O O . TRP A 1 131 ? -9.975 -5.803 8.663 1.00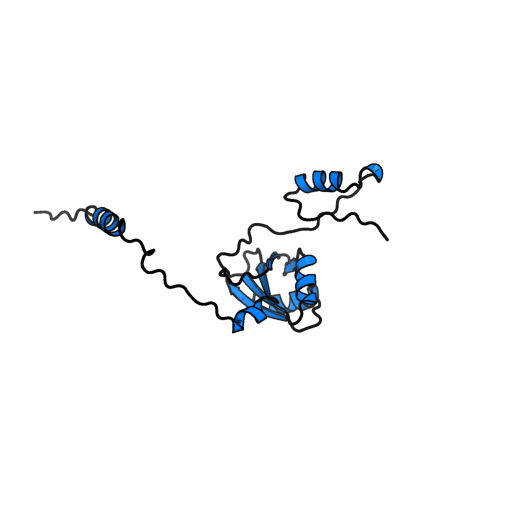 91.19 131 TRP A O 1
ATOM 1064 N N . VAL A 1 132 ? -11.385 -4.428 9.751 1.00 90.25 132 VAL A N 1
ATOM 1065 C CA . VAL A 1 132 ? -11.564 -5.271 10.935 1.00 90.25 132 VAL A CA 1
ATOM 1066 C C . VAL A 1 132 ? -13.046 -5.576 11.062 1.00 90.25 132 VAL A C 1
ATOM 1068 O O . VAL A 1 132 ? -13.860 -4.663 11.177 1.00 90.25 132 VAL A O 1
ATOM 1071 N N . GLN A 1 133 ? -13.392 -6.859 11.041 1.00 91.25 133 GLN A N 1
ATOM 1072 C CA . GLN A 1 133 ? -14.769 -7.307 11.199 1.00 91.25 133 GLN A CA 1
ATOM 1073 C C . GLN A 1 133 ? -15.039 -7.651 12.666 1.00 91.25 133 GLN A 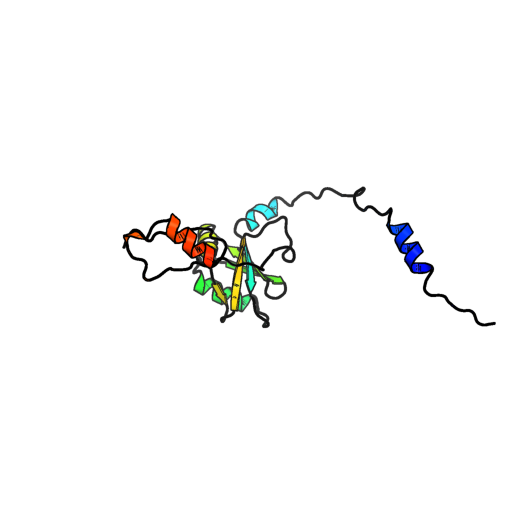C 1
ATOM 1075 O O . GLN A 1 133 ? -14.375 -8.507 13.251 1.00 91.25 133 GLN A O 1
ATOM 1080 N N . ALA A 1 134 ? -16.022 -6.982 13.267 1.00 89.69 134 ALA A N 1
ATOM 1081 C CA . ALA A 1 134 ? -16.482 -7.295 14.614 1.00 89.69 134 ALA A CA 1
ATOM 1082 C C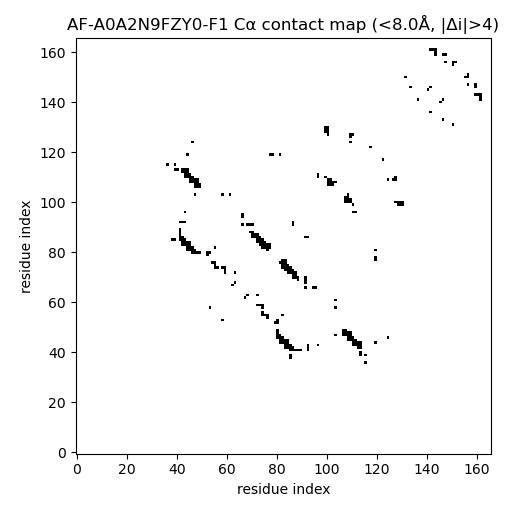 . ALA A 1 134 ? -17.593 -8.355 14.553 1.00 89.69 134 ALA A C 1
ATOM 1084 O O . ALA A 1 134 ? -18.643 -8.136 13.950 1.00 89.69 134 ALA A O 1
ATOM 1085 N N . HIS A 1 135 ? -17.362 -9.508 15.180 1.00 90.19 135 HIS A N 1
ATOM 1086 C CA . HIS A 1 135 ? -18.304 -10.629 15.196 1.00 90.19 135 HIS A CA 1
ATOM 1087 C C . HIS A 1 135 ? -19.093 -10.695 16.510 1.00 90.19 135 HIS A C 1
ATOM 1089 O O . HIS A 1 135 ? -18.628 -10.235 17.549 1.00 90.19 135 HIS A O 1
ATOM 1095 N N . GLY A 1 136 ? -20.283 -11.304 16.469 1.00 90.81 136 GLY A N 1
ATOM 1096 C CA . GLY A 1 136 ? -21.082 -11.585 17.670 1.00 90.81 136 GLY A CA 1
ATOM 1097 C C . GLY A 1 136 ? -21.786 -10.371 18.287 1.00 90.81 136 GLY A C 1
ATOM 1098 O O . GLY A 1 136 ? -22.274 -10.467 19.408 1.00 90.81 136 GLY A O 1
ATOM 1099 N N . LEU A 1 137 ? -21.856 -9.241 17.576 1.00 90.31 137 LEU A N 1
ATOM 1100 C CA . LEU A 1 137 ? -22.592 -8.055 18.014 1.00 90.31 137 LEU A CA 1
ATOM 1101 C C . LEU A 1 137 ? -24.109 -8.285 17.915 1.00 90.31 137 LEU A C 1
ATOM 1103 O O . LEU A 1 137 ? -24.608 -8.486 16.802 1.00 90.31 137 LEU A O 1
ATOM 1107 N N . PRO A 1 138 ? -24.861 -8.212 19.032 1.00 92.31 138 PRO A N 1
ATOM 1108 C CA . PRO A 1 138 ? -26.320 -8.216 19.004 1.00 92.31 138 PRO A CA 1
ATOM 1109 C C . PRO A 1 138 ? -26.865 -7.098 18.112 1.00 92.31 138 PRO A C 1
ATOM 1111 O O . PRO A 1 138 ? -26.288 -6.013 18.062 1.00 92.31 138 PRO A O 1
ATOM 1114 N N . MET A 1 139 ? -28.011 -7.329 17.465 1.00 88.38 139 MET A N 1
ATOM 1115 C CA . MET A 1 139 ? -28.600 -6.390 16.496 1.00 88.38 139 MET A CA 1
ATOM 1116 C C . MET A 1 139 ? -28.822 -4.984 17.079 1.00 88.38 139 MET A C 1
ATOM 1118 O O . MET A 1 139 ? -28.542 -3.993 16.415 1.00 88.38 139 MET A O 1
ATOM 1122 N N . LEU A 1 140 ? -29.218 -4.884 18.356 1.00 91.00 140 LEU A N 1
ATOM 1123 C CA . LEU A 1 140 ? -29.377 -3.597 19.051 1.00 91.00 140 LEU A CA 1
ATOM 1124 C C . LEU A 1 140 ? -28.069 -2.791 19.164 1.00 91.00 140 LEU A C 1
ATOM 1126 O O . LEU A 1 140 ? -28.116 -1.592 19.425 1.00 91.00 140 LEU A O 1
ATOM 1130 N N . TRP A 1 141 ? -26.904 -3.429 19.025 1.00 89.94 141 TRP A N 1
ATOM 1131 C CA . TRP A 1 141 ? -25.593 -2.793 19.172 1.00 89.94 141 TRP A CA 1
ATOM 1132 C C . TRP A 1 141 ? -24.886 -2.546 17.838 1.00 89.94 141 TRP A C 1
ATOM 1134 O O . TRP A 1 141 ? -23.826 -1.921 17.841 1.00 89.94 141 TRP A O 1
ATOM 1144 N N . GLN A 1 142 ? -25.474 -2.959 16.712 1.00 88.12 142 GLN A N 1
ATOM 1145 C CA . GLN A 1 142 ? -24.959 -2.740 15.355 1.00 88.12 142 GLN A CA 1
ATOM 1146 C C . GLN A 1 142 ? -25.231 -1.303 14.876 1.00 88.12 142 GLN A C 1
ATOM 1148 O O . GLN A 1 142 ? -25.828 -1.062 13.834 1.00 88.12 142 GLN A O 1
ATOM 1153 N N . GLY A 1 143 ? -24.815 -0.323 15.677 1.00 90.75 143 GLY A N 1
ATOM 1154 C CA . GLY A 1 143 ? -24.881 1.097 15.348 1.00 90.75 143 GLY A CA 1
ATOM 1155 C C . GLY A 1 143 ? -23.501 1.648 15.007 1.00 90.75 143 GLY A C 1
ATOM 1156 O O . GLY A 1 143 ? -22.491 1.210 15.564 1.00 90.75 143 GLY A O 1
ATOM 1157 N N . LYS A 1 144 ? -23.455 2.666 14.141 1.00 91.69 144 LYS A N 1
ATOM 1158 C CA . LYS A 1 144 ? -22.208 3.330 13.722 1.00 91.69 144 LYS A CA 1
ATOM 1159 C C . LYS A 1 144 ? -21.373 3.819 14.909 1.00 91.69 144 LYS A C 1
ATOM 1161 O O . LYS A 1 144 ? -20.152 3.696 14.895 1.00 91.69 144 LYS A O 1
ATOM 1166 N N . GLU A 1 145 ? -22.029 4.337 15.946 1.00 93.12 145 GLU A N 1
ATOM 1167 C CA . GLU A 1 145 ? -21.366 4.814 17.161 1.00 93.12 145 GLU A CA 1
ATOM 1168 C C . GLU A 1 145 ? -20.662 3.680 17.919 1.00 93.12 145 GLU A C 1
ATOM 1170 O O . GLU A 1 145 ? -19.498 3.816 18.291 1.00 93.12 145 GLU A O 1
ATOM 1175 N N . ASN A 1 146 ? -21.325 2.535 18.092 1.00 93.62 146 ASN A N 1
ATOM 1176 C CA . ASN A 1 146 ? -20.726 1.380 18.757 1.00 93.62 146 ASN A CA 1
ATOM 1177 C C . ASN A 1 146 ? -19.595 0.774 17.924 1.00 93.62 146 ASN A C 1
ATOM 1179 O O . ASN A 1 146 ? -18.547 0.464 18.482 1.00 93.62 146 ASN A O 1
ATOM 1183 N N . LEU A 1 147 ? -19.754 0.670 16.599 1.00 93.00 147 LEU A N 1
ATOM 1184 C CA . LEU A 1 147 ? -18.665 0.232 15.721 1.00 93.00 147 LEU A CA 1
ATOM 1185 C C . LEU A 1 147 ? -17.452 1.155 15.817 1.00 93.00 147 LEU A C 1
ATOM 1187 O O . LEU A 1 147 ? -16.324 0.675 15.887 1.00 93.00 147 LEU A O 1
ATOM 1191 N N . HIS A 1 148 ? -17.674 2.468 15.869 1.00 94.44 148 HIS A N 1
ATOM 1192 C CA . HIS A 1 148 ? -16.594 3.426 16.055 1.00 94.44 148 HIS A CA 1
ATOM 1193 C C . HIS A 1 148 ? -15.908 3.238 17.415 1.00 94.44 148 HIS A C 1
ATOM 1195 O O . HIS A 1 148 ? -14.684 3.146 17.466 1.00 94.44 148 HIS A O 1
ATOM 1201 N N . ARG A 1 149 ? -16.674 3.099 18.508 1.00 94.88 149 ARG A N 1
ATOM 1202 C CA . ARG A 1 149 ? -16.134 2.846 19.859 1.00 94.88 149 ARG A CA 1
ATOM 1203 C C . ARG A 1 149 ? -15.310 1.556 19.924 1.00 94.88 149 ARG A C 1
ATOM 1205 O O . ARG A 1 149 ? -14.251 1.545 20.545 1.00 94.88 149 ARG A O 1
ATOM 1212 N N . ILE A 1 150 ? -15.774 0.490 19.272 1.00 94.06 150 ILE A N 1
ATOM 1213 C CA . ILE A 1 150 ? -15.058 -0.792 19.184 1.00 94.06 150 ILE A CA 1
ATOM 1214 C C . ILE A 1 150 ? -13.789 -0.629 18.344 1.00 94.06 150 ILE A C 1
ATOM 1216 O O . ILE A 1 150 ? -12.705 -0.991 18.792 1.00 94.06 150 ILE A O 1
ATOM 1220 N N . GLY A 1 151 ? -13.899 -0.038 17.152 1.00 94.19 151 GLY A N 1
ATOM 1221 C CA . GLY A 1 151 ? -12.768 0.178 16.251 1.00 94.19 151 GLY A CA 1
ATOM 1222 C C . GLY A 1 151 ? -11.665 1.038 16.873 1.00 94.19 151 GLY A C 1
ATOM 1223 O O . GLY A 1 151 ? -10.487 0.748 16.678 1.00 94.19 151 GLY A O 1
ATOM 1224 N N . GLN A 1 152 ? -12.030 2.029 17.694 1.00 95.88 152 GLN A N 1
ATOM 1225 C CA . GLN A 1 152 ? -11.081 2.869 18.431 1.00 95.88 152 GLN A CA 1
ATOM 1226 C C . GLN A 1 152 ? -10.191 2.082 19.403 1.00 95.88 152 GLN A C 1
ATOM 1228 O O . GLN A 1 152 ? -9.101 2.550 19.720 1.00 95.88 152 GLN A O 1
ATOM 1233 N N . GLN A 1 153 ? -10.610 0.891 19.847 1.00 94.81 153 GLN A N 1
ATOM 1234 C CA . GLN A 1 153 ? -9.762 0.012 20.661 1.00 94.81 153 GLN A CA 1
ATOM 1235 C C . GLN A 1 153 ? -8.655 -0.661 19.839 1.00 94.81 153 GLN A C 1
ATOM 1237 O O . GLN A 1 153 ? -7.606 -0.990 20.383 1.00 94.81 153 GLN A O 1
ATOM 1242 N N . ALA A 1 154 ? -8.867 -0.860 18.535 1.00 92.06 154 ALA A N 1
ATOM 1243 C CA . ALA A 1 154 ? -7.866 -1.432 17.635 1.00 92.06 154 ALA A CA 1
ATOM 1244 C C . ALA A 1 154 ? -6.926 -0.365 17.047 1.00 92.06 154 ALA A C 1
ATOM 1246 O O . ALA A 1 154 ? -5.775 -0.660 16.729 1.00 92.06 154 ALA A O 1
ATOM 1247 N N . GLY A 1 155 ? -7.398 0.875 16.892 1.00 93.31 155 GLY A N 1
ATOM 1248 C CA . GLY A 1 155 ? -6.587 1.988 16.409 1.00 93.31 155 GLY A CA 1
ATOM 1249 C C . GLY A 1 155 ? -7.415 3.152 15.874 1.00 93.31 155 GLY A C 1
ATOM 1250 O O . GLY A 1 155 ? -8.589 3.321 16.198 1.00 93.31 155 GLY A O 1
ATOM 1251 N N . ARG A 1 156 ? -6.800 3.983 15.025 1.00 95.31 156 ARG A N 1
ATOM 1252 C CA . ARG A 1 156 ? -7.507 5.096 14.379 1.00 95.31 156 ARG A CA 1
ATOM 1253 C C . ARG A 1 156 ? -8.524 4.558 13.372 1.00 95.31 156 ARG A C 1
ATOM 1255 O O . ARG A 1 156 ? -8.142 4.020 12.334 1.00 95.31 156 ARG A O 1
ATOM 1262 N N . VAL A 1 157 ? -9.804 4.774 13.654 1.00 95.38 157 VAL A N 1
ATOM 1263 C CA . VAL A 1 157 ? -10.902 4.446 12.739 1.00 95.38 157 VAL A CA 1
ATOM 1264 C C . VAL A 1 157 ? -10.906 5.443 11.583 1.00 95.38 157 VAL A C 1
ATOM 1266 O O . VAL A 1 157 ? -10.902 6.651 11.806 1.00 95.38 157 VAL A O 1
ATOM 1269 N N . LEU A 1 158 ? -10.873 4.933 10.351 1.00 93.50 158 LEU A N 1
ATOM 1270 C CA . LEU A 1 158 ? -10.978 5.748 9.133 1.00 93.50 158 LEU A CA 1
ATOM 1271 C C . LEU A 1 158 ? -12.386 5.690 8.544 1.00 93.50 158 LEU A C 1
ATOM 1273 O O . LEU A 1 158 ? -12.917 6.702 8.102 1.00 93.50 158 LEU A O 1
ATOM 1277 N N . GLU A 1 159 ? -12.981 4.502 8.561 1.00 92.25 159 GLU A N 1
ATOM 1278 C CA . GLU A 1 159 ? -14.270 4.207 7.954 1.00 92.25 159 GLU A CA 1
ATOM 1279 C C . GLU A 1 159 ? -14.963 3.108 8.763 1.00 92.25 159 GLU A C 1
ATOM 1281 O O . GLU A 1 159 ? -14.304 2.289 9.411 1.00 92.25 159 GLU A O 1
ATOM 1286 N N . THR A 1 160 ? -16.293 3.115 8.755 1.00 92.38 160 THR A N 1
ATOM 1287 C CA . THR A 1 160 ? -17.123 2.053 9.322 1.00 92.38 160 THR A CA 1
ATOM 1288 C C . THR A 1 160 ? -18.152 1.636 8.290 1.00 92.38 160 THR A C 1
ATOM 1290 O O . THR A 1 160 ? -18.832 2.487 7.718 1.00 92.38 160 THR A O 1
ATOM 1293 N N . ASP A 1 161 ? -18.266 0.328 8.089 1.00 88.56 161 ASP A N 1
ATOM 1294 C CA . ASP A 1 161 ? -19.283 -0.275 7.242 1.00 88.56 161 ASP A CA 1
ATOM 1295 C C . ASP A 1 161 ? -20.242 -1.076 8.127 1.00 88.56 161 ASP A C 1
ATOM 1297 O O . ASP A 1 161 ? -19.832 -1.911 8.939 1.00 88.56 161 ASP A O 1
ATOM 1301 N N . LEU A 1 162 ? -21.524 -0.755 8.010 1.00 80.44 162 LEU A N 1
ATOM 1302 C CA . LEU A 1 162 ? -22.610 -1.525 8.587 1.00 80.44 162 LEU A CA 1
ATOM 1303 C C . LEU A 1 162 ? -23.127 -2.347 7.424 1.00 80.44 162 LEU A C 1
ATOM 1305 O O . LEU A 1 162 ? -23.871 -1.805 6.614 1.00 80.44 162 LEU A O 1
ATOM 1309 N N . VAL A 1 163 ? -22.712 -3.611 7.324 1.00 66.50 163 VAL A N 1
ATOM 1310 C CA . VAL A 1 163 ? -23.232 -4.516 6.294 1.00 66.50 163 VAL A CA 1
ATOM 1311 C C . VAL A 1 163 ? -24.755 -4.544 6.427 1.00 66.50 163 VAL A C 1
ATOM 1313 O O . VAL A 1 163 ? -25.308 -5.213 7.296 1.00 66.50 163 VAL A O 1
ATOM 1316 N N . ALA A 1 164 ? -25.417 -3.760 5.589 1.00 47.72 164 ALA A N 1
ATOM 1317 C CA . ALA A 1 164 ? -26.854 -3.655 5.465 1.00 47.72 164 ALA A CA 1
ATOM 1318 C C . ALA A 1 164 ? -27.176 -3.892 3.994 1.00 47.72 164 ALA A C 1
ATOM 1320 O O . ALA A 1 164 ? -27.493 -2.962 3.267 1.00 47.72 164 ALA A O 1
ATOM 1321 N N . GLU A 1 165 ? -26.950 -5.125 3.542 1.00 35.41 165 GLU A N 1
ATOM 1322 C CA . GLU A 1 165 ? -27.931 -5.978 2.858 1.00 35.41 165 GLU A CA 1
ATOM 1323 C C . GLU A 1 165 ? -27.245 -7.224 2.249 1.00 35.41 165 GLU A C 1
ATOM 1325 O O . GLU A 1 165 ? -26.032 -7.200 2.027 1.00 35.41 165 GLU A O 1
ATOM 1330 N N . PRO A 1 166 ? -27.993 -8.339 2.113 1.00 42.31 166 PRO A N 1
ATOM 1331 C CA . PRO A 1 166 ? -27.483 -9.673 1.774 1.00 42.31 166 PRO A CA 1
ATOM 1332 C C . PRO A 1 166 ? -26.972 -9.843 0.337 1.00 42.31 166 PRO A C 1
ATOM 1334 O O . PRO A 1 166 ? -27.437 -9.118 -0.570 1.00 42.31 166 PRO A O 1
#

Radius of gyration: 24.62 Å; Cα contacts (8 Å, |Δi|>4): 163; chains: 1; bounding box: 90×47×40 Å

Organism: Fagus sylvatica (NCBI:txid28930)

Sequence (166 aa):
MADHLTPSSSVDELIARTESCSCADNQLPLLPNINQQNHNELSLIGKIISPCNFIPLVVKEIVEKAWKPSHPIQVTRMDRNIFQFSFGHEVDRHLAFNRRPWTIKGAHLVLKTWSLELTCQEIDFTFSTFWVQAHGLPMLWQGKENLHRIGQQAGRVLETDLVAEP

InterPro domains:
  IPR025558 Domain of unknown function DUF4283 [PF14111] (39-122)
  IPR040256 Uncharacterized protein At4g02000-like [PTHR31286] (41-162)

Mean predicted aligned error: 10.34 Å

Secondary structure (DSSP, 8-state):
------TTHHHHHHHHHHTT--GGGG---PPP-HHHHHHHHTEEEEEEESSSPPPHHHHHHHHHHHH--SS-EEEEEEETTEEEEEESSHHHHHHHHHT--EEETTEEEEEEEPPTTS-TTTS--S------PPPS--GGG-SHHHHHHHHHHHS-----------

pLDDT: mean 85.88, std 15.11, range [35.41, 98.25]

Nearest PDB structures (foldseek):
  5wu6-assembly2_B  TM=7.327E-01  e=1.558E-03  Homo sapiens
  5wwe-assembly1_A  TM=7.734E-01  e=1.111E-02  Homo sapiens
  9j8p-assembly1_A  TM=8.039E-01  e=1.352E-02  Homo sapiens
  2m70-assembly1_A  TM=4.992E-01  e=2.307E-03  Citrus sinensis
  2mqp-assembly1_A  TM=6.109E-01  e=9.128E-03  Rattus norvegicus

Solvent-accessible surface area (backbone atoms only — not comparable to full-atom values): 10718 Å² total; per-residue (Å²): 138,83,87,77,84,72,91,63,67,69,56,60,52,50,50,62,62,48,76,73,65,65,75,72,88,72,66,73,88,78,80,80,68,69,87,59,52,75,65,40,76,30,25,34,33,32,38,47,62,58,95,68,83,71,55,47,68,64,52,41,60,49,48,49,68,74,56,58,50,92,45,73,70,47,55,44,72,78,53,93,35,26,32,38,39,37,40,70,42,60,68,44,42,50,51,52,58,72,64,36,65,46,67,59,96,85,25,46,38,39,72,44,79,55,54,92,92,52,55,86,84,72,58,82,70,90,69,74,69,69,83,81,85,84,78,93,69,55,78,94,55,76,42,73,68,49,51,49,60,56,40,49,75,80,42,89,70,87,80,86,84,77,92,82,78,136

Foldseek 3Di:
DDPDPDPPPPVVVVVVVCVPPDPVVVDDDDDDPPVCPVQQQQKKKKAFPDPDFDDQVLVLVQCCVVLVAPFRWDWDDQDGRMIMIGHPDNVSSVSSVVPDFDHRVNTTIAMDRDDPVDRSVRDDSPDHDDDDDDPDDDPVQLDPVNQCVVVVVVHDDDDDDRPPDD